Protein AF-A0AAW0FZR5-F1 (afdb_monomer_lite)

Sequence (108 aa):
MHLYTKEFAREEDEVMETKHYILFSKRKNQHYNFNIWNDYDKLTRGLAASGAFIIGASGAALGMSQVYWVGPLAKLCGGESGGDIAMWLCMGLSGISYPILRRALANE

InterPro domains:
  IPR026030 Purine-cytosine permease Fcy2/21/22 [PTHR31806] (21-102)

Radius of gyration: 21.79 Å; chains: 1; bounding box: 41×24×61 Å

Foldseek 3Di:
DQLLVVVPPDDDPCPVCVVVCVVVVVDPPCSDDPVCVPPPSSDDPCPLVVVLQVQLVVQLLQQADDPVHQHPVQCVVPPPVGHRPSVVSSCVSSVVSNVVSSVVVVVD

Organism: NCBI:txid2478898

Structure (mmCIF, N/CA/C/O backbone):
data_AF-A0AAW0FZR5-F1
#
_entry.id   AF-A0AAW0FZR5-F1
#
loop_
_atom_site.group_PDB
_atom_site.id
_atom_site.type_symbol
_atom_site.label_atom_id
_atom_site.label_alt_id
_atom_site.label_comp_id
_atom_site.label_asym_id
_atom_site.label_entity_id
_atom_site.label_seq_id
_atom_site.pdbx_PDB_ins_code
_atom_site.Cartn_x
_atom_site.Cartn_y
_atom_site.Cartn_z
_atom_site.occupancy
_atom_site.B_iso_or_equiv
_atom_site.auth_seq_id
_atom_site.auth_comp_id
_atom_site.auth_asym_id
_atom_site.auth_atom_id
_atom_site.pdbx_PDB_model_num
ATOM 1 N N . MET A 1 1 ? -17.525 1.196 12.007 1.00 48.91 1 MET A N 1
ATOM 2 C CA . MET A 1 1 ? -17.584 0.911 13.460 1.00 48.91 1 MET A CA 1
ATOM 3 C C . MET A 1 1 ? -16.174 0.750 14.074 1.00 48.91 1 MET A C 1
ATOM 5 O O . MET A 1 1 ? -15.424 -0.111 13.628 1.00 48.91 1 MET A O 1
ATOM 9 N N . HIS A 1 2 ? -15.758 1.535 15.084 1.00 53.84 2 HIS A N 1
ATOM 10 C CA . HIS A 1 2 ? -14.505 1.277 15.836 1.00 53.84 2 HIS A CA 1
ATOM 11 C C . HIS A 1 2 ? -14.677 0.066 16.771 1.00 53.84 2 HIS A C 1
ATOM 13 O O . HIS A 1 2 ? -14.963 0.220 17.952 1.00 53.84 2 HIS A O 1
ATOM 19 N N . LEU A 1 3 ? -14.518 -1.147 16.236 1.00 55.28 3 LEU A N 1
ATOM 20 C CA . LEU A 1 3 ? -14.841 -2.406 16.926 1.00 55.28 3 LEU A CA 1
ATOM 21 C C . LEU A 1 3 ? -14.070 -2.634 18.243 1.00 55.28 3 LEU A C 1
ATOM 23 O O . LEU A 1 3 ? -14.621 -3.238 19.154 1.00 55.28 3 LEU A O 1
ATOM 27 N N . TYR A 1 4 ? -12.890 -2.025 18.418 1.00 54.47 4 TYR A N 1
ATOM 28 C CA . TYR A 1 4 ? -12.155 -2.045 19.695 1.00 54.47 4 TYR A CA 1
ATOM 29 C C . TYR A 1 4 ? -12.949 -1.427 20.860 1.00 54.47 4 TYR A C 1
ATOM 31 O O . TYR A 1 4 ? -12.773 -1.815 22.007 1.00 54.47 4 TYR A O 1
ATOM 39 N N . THR A 1 5 ? -13.878 -0.501 20.590 1.00 56.91 5 THR A N 1
ATOM 40 C CA . THR A 1 5 ? -14.758 0.031 21.643 1.00 56.91 5 THR A CA 1
ATOM 41 C C . THR A 1 5 ? -15.757 -1.006 22.157 1.00 56.91 5 THR A C 1
ATOM 43 O O . THR A 1 5 ? -16.261 -0.854 23.266 1.00 56.91 5 THR A O 1
ATOM 46 N N . LYS A 1 6 ? -16.063 -2.040 21.361 1.00 57.72 6 LYS A N 1
ATOM 47 C CA . LYS A 1 6 ? -16.977 -3.126 21.729 1.00 57.72 6 LYS A CA 1
ATOM 48 C C . LYS A 1 6 ? -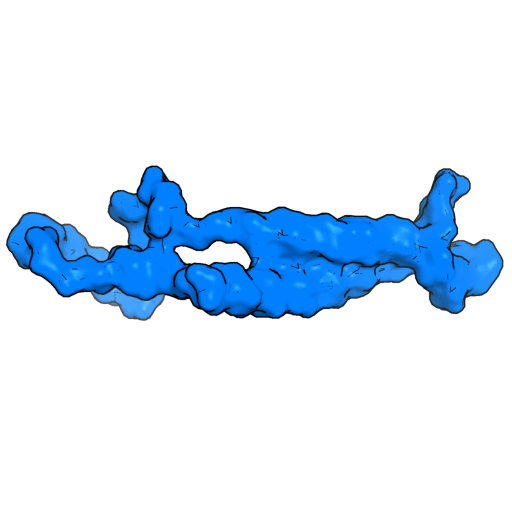16.284 -4.254 22.493 1.00 57.72 6 LYS A C 1
ATOM 50 O O . LYS A 1 6 ? -16.971 -5.029 23.147 1.00 57.72 6 LYS A O 1
ATOM 55 N N . GLU A 1 7 ? -14.953 -4.339 22.449 1.00 58.56 7 GLU A N 1
ATOM 56 C CA . GLU A 1 7 ? -14.180 -5.324 23.224 1.00 58.56 7 GLU A CA 1
ATOM 57 C C . GLU A 1 7 ? -14.232 -5.070 24.743 1.00 58.56 7 GLU A C 1
ATOM 59 O O . GLU A 1 7 ? -13.974 -5.988 25.517 1.00 58.56 7 GLU A O 1
ATOM 64 N N . PHE A 1 8 ? -14.593 -3.851 25.173 1.00 60.66 8 PHE A N 1
ATOM 65 C CA . PHE A 1 8 ? -14.641 -3.431 26.584 1.00 60.66 8 PHE A CA 1
ATOM 66 C C . PHE A 1 8 ? -16.033 -2.962 27.034 1.00 60.66 8 PHE A C 1
ATOM 68 O O . PHE A 1 8 ? -16.138 -2.172 27.974 1.00 60.66 8 PHE A O 1
ATOM 75 N N . ALA A 1 9 ? -17.105 -3.389 26.355 1.00 56.38 9 ALA A N 1
ATOM 76 C CA . ALA A 1 9 ? -18.466 -3.077 26.787 1.00 56.38 9 ALA A CA 1
ATOM 77 C C . ALA A 1 9 ? -18.722 -3.707 28.169 1.00 56.38 9 ALA A C 1
ATOM 79 O O . ALA A 1 9 ? -18.844 -4.920 28.311 1.00 56.38 9 ALA A O 1
ATOM 80 N N . ARG A 1 10 ? -18.711 -2.852 29.193 1.00 56.03 10 ARG A N 1
ATOM 81 C CA . ARG A 1 10 ? -18.903 -3.172 30.605 1.00 56.03 10 ARG A CA 1
ATOM 82 C C . ARG A 1 10 ? -20.392 -3.338 30.861 1.00 56.03 10 ARG A C 1
ATOM 84 O O . ARG A 1 10 ? -21.046 -2.306 30.908 1.00 56.03 10 ARG A O 1
ATOM 91 N N . GLU A 1 11 ? -20.897 -4.565 31.035 1.00 54.69 11 GLU A N 1
ATOM 92 C CA . GLU A 1 11 ? -22.174 -4.729 31.755 1.00 54.69 11 GLU A CA 1
ATOM 93 C C . GLU A 1 11 ? -22.525 -6.099 32.386 1.00 54.69 11 GLU A C 1
ATOM 95 O O . GLU A 1 11 ? -23.338 -6.053 33.297 1.00 54.69 11 GLU A O 1
ATOM 100 N N . GLU A 1 12 ? -21.941 -7.279 32.077 1.00 53.19 12 GLU A N 1
ATOM 101 C CA . GLU A 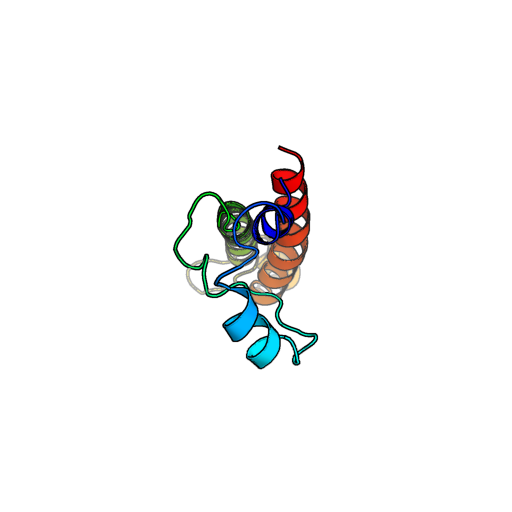1 12 ? -22.506 -8.541 32.659 1.00 53.19 12 GLU A CA 1
ATOM 102 C C . GLU A 1 12 ? -21.569 -9.575 33.348 1.00 53.19 12 GLU A C 1
ATOM 104 O O . GLU A 1 12 ? -22.079 -10.444 34.050 1.00 53.19 12 GLU A O 1
ATOM 109 N N . ASP A 1 13 ? -20.231 -9.465 33.320 1.00 50.62 13 ASP A N 1
ATOM 110 C CA . ASP A 1 13 ? -19.326 -10.500 33.903 1.00 50.62 13 ASP A CA 1
ATOM 111 C C . ASP A 1 13 ? -18.666 -10.126 35.260 1.00 50.62 13 ASP A C 1
ATOM 113 O O . ASP A 1 13 ? -17.638 -10.679 35.668 1.00 50.62 13 ASP A O 1
ATOM 117 N N . GLU A 1 14 ? -19.258 -9.183 36.002 1.00 55.19 14 GLU A N 1
ATOM 118 C CA . GLU A 1 14 ? -18.643 -8.460 37.136 1.00 55.19 14 GLU A CA 1
ATOM 119 C C . GLU A 1 14 ? -18.210 -9.302 38.361 1.00 55.19 14 GLU A C 1
ATOM 121 O O . GLU A 1 14 ? -17.515 -8.782 39.235 1.00 55.19 14 GLU A O 1
ATOM 126 N N . VAL A 1 15 ? -18.564 -10.588 38.484 1.00 54.19 15 VAL A N 1
ATOM 127 C CA . VAL A 1 15 ? -18.344 -11.336 39.747 1.00 54.19 15 VAL A CA 1
ATOM 128 C C . VAL A 1 15 ? -17.259 -12.418 39.659 1.00 54.19 15 VAL A C 1
ATOM 130 O O . VAL A 1 15 ? -16.528 -12.618 40.632 1.00 54.19 15 VAL A O 1
ATOM 133 N N . MET A 1 16 ? -17.074 -13.080 38.511 1.00 47.94 16 MET A N 1
ATOM 134 C CA . MET A 1 16 ? -16.100 -14.184 38.377 1.00 47.94 16 MET A CA 1
ATOM 135 C C . MET A 1 16 ? -14.794 -13.774 37.688 1.00 47.94 16 MET A C 1
ATOM 137 O O . MET A 1 16 ? -13.725 -14.259 38.068 1.00 47.94 16 MET A O 1
ATOM 141 N N . GLU A 1 17 ? -14.835 -12.811 36.764 1.00 53.88 17 GLU A N 1
ATOM 142 C CA . GLU A 1 17 ? -13.628 -12.218 36.172 1.00 53.88 17 GLU A CA 1
ATOM 143 C C . GLU A 1 17 ? -12.857 -11.376 37.208 1.00 53.88 17 GLU A C 1
ATOM 145 O O . GLU A 1 17 ? -11.641 -11.178 37.095 1.00 53.88 17 GLU A O 1
ATOM 150 N N . THR A 1 18 ? -13.545 -10.997 38.297 1.00 52.19 18 THR A N 1
ATOM 151 C CA . THR A 1 18 ? -13.069 -10.063 39.315 1.00 52.19 18 THR A CA 1
ATOM 152 C C . THR A 1 18 ? -11.858 -10.563 40.125 1.00 52.19 18 THR A C 1
ATOM 154 O O . THR A 1 18 ? -11.153 -9.802 40.767 1.00 52.19 18 THR A O 1
ATOM 157 N N . LYS A 1 19 ? -11.489 -11.842 40.091 1.00 47.12 19 LYS A N 1
ATOM 158 C CA . LYS A 1 19 ? -10.216 -12.273 40.717 1.00 47.12 19 LYS A CA 1
ATOM 159 C C . LYS A 1 19 ? -9.064 -12.368 39.727 1.00 47.12 19 LYS A C 1
ATOM 161 O O . LYS A 1 19 ? -7.919 -12.130 40.104 1.00 47.12 19 LYS A O 1
ATOM 166 N N . HIS A 1 20 ? -9.363 -12.650 38.464 1.00 51.19 20 HIS A N 1
ATOM 167 C CA . HIS A 1 20 ? -8.352 -12.799 37.425 1.00 51.19 20 HIS A CA 1
ATOM 168 C C . HIS A 1 20 ? -7.920 -11.434 36.865 1.00 51.19 20 HIS A C 1
ATOM 170 O O . HIS A 1 20 ? -6.726 -11.193 36.687 1.00 51.19 20 HIS A O 1
ATOM 176 N N . TYR A 1 21 ? -8.851 -10.486 36.694 1.00 52.75 21 TYR A N 1
ATOM 177 C CA . TYR A 1 21 ? -8.530 -9.147 36.190 1.00 52.75 21 TYR A CA 1
ATOM 178 C C . TYR A 1 21 ? -7.641 -8.339 37.148 1.00 52.75 21 TYR A C 1
ATOM 180 O O . TYR A 1 21 ? -6.739 -7.663 36.677 1.00 52.75 21 TYR A O 1
ATOM 188 N N . ILE A 1 22 ? -7.797 -8.426 38.477 1.00 50.78 22 ILE A N 1
ATOM 189 C CA . ILE A 1 22 ? -6.994 -7.616 39.425 1.00 50.78 22 ILE A CA 1
ATOM 190 C C . ILE A 1 22 ? -5.525 -8.060 39.412 1.00 50.78 22 ILE A C 1
ATOM 192 O O . ILE A 1 22 ? -4.623 -7.234 39.565 1.00 50.78 22 ILE A O 1
ATOM 196 N N . LEU A 1 23 ? -5.272 -9.353 39.179 1.00 52.41 23 LEU A N 1
ATOM 197 C CA . LEU A 1 23 ? -3.917 -9.892 39.054 1.00 52.41 23 LEU A CA 1
ATOM 198 C C . LEU A 1 23 ? -3.225 -9.452 37.751 1.00 52.41 23 LEU A C 1
ATOM 200 O O . LEU A 1 23 ? -2.026 -9.178 37.774 1.00 52.41 23 LEU A O 1
ATOM 204 N N . PHE A 1 24 ? -3.959 -9.314 36.641 1.00 51.06 24 PHE A N 1
ATOM 205 C CA . PHE A 1 24 ? -3.400 -8.922 35.334 1.00 51.06 24 PHE A CA 1
ATOM 206 C C . PHE A 1 24 ? -3.499 -7.412 35.014 1.00 51.06 24 PHE A C 1
ATOM 208 O O . PHE A 1 24 ? -2.703 -6.893 34.229 1.00 51.06 24 PHE A O 1
ATOM 215 N N . SER A 1 25 ? -4.395 -6.671 35.674 1.00 50.00 25 SER A N 1
ATOM 216 C CA . SER A 1 25 ? -4.689 -5.238 35.460 1.00 50.00 25 SER A CA 1
ATOM 217 C C . SER A 1 25 ? -3.576 -4.291 35.935 1.00 50.00 25 SER A C 1
ATOM 219 O O . SER A 1 25 ? -3.512 -3.127 35.539 1.00 50.00 25 SER A O 1
ATOM 221 N N . LYS A 1 26 ? -2.581 -4.787 36.684 1.00 47.34 26 LYS A N 1
ATOM 222 C CA . LYS A 1 26 ? -1.376 -4.000 37.014 1.00 47.34 26 LYS A CA 1
ATOM 223 C C . LYS A 1 26 ? -0.482 -3.663 35.809 1.00 47.34 26 LYS A C 1
ATOM 225 O O . LYS A 1 26 ? 0.543 -3.008 35.991 1.00 47.34 26 LYS A O 1
ATOM 230 N N . ARG A 1 27 ? -0.850 -4.038 34.578 1.00 49.34 27 ARG A N 1
ATOM 231 C CA . ARG A 1 27 ? -0.234 -3.505 33.355 1.00 49.34 27 ARG A CA 1
ATOM 232 C C . ARG A 1 27 ? -1.192 -2.555 32.638 1.00 49.34 27 ARG A C 1
ATOM 234 O O . ARG A 1 27 ? -2.009 -2.986 31.836 1.00 49.34 27 ARG A O 1
ATOM 241 N N . LYS A 1 28 ? -0.993 -1.249 32.836 1.00 51.22 28 LYS A N 1
ATOM 242 C CA . LYS A 1 28 ? -1.667 -0.119 32.151 1.00 51.22 28 LYS A CA 1
ATOM 243 C C . LYS A 1 28 ? -1.630 -0.128 30.600 1.00 51.22 28 LYS A C 1
ATOM 245 O O . LYS A 1 28 ? -2.116 0.816 29.995 1.00 51.22 28 LYS A O 1
ATOM 250 N N . ASN A 1 29 ? -1.075 -1.164 29.963 1.00 53.22 29 ASN A N 1
ATOM 251 C CA . ASN A 1 29 ? -0.760 -1.224 28.530 1.00 53.22 29 ASN A CA 1
ATOM 252 C C . ASN A 1 29 ? -1.345 -2.472 27.831 1.00 53.22 29 ASN A C 1
ATOM 254 O O . ASN A 1 29 ? -0.771 -2.958 26.854 1.00 53.22 29 ASN A O 1
ATOM 258 N N . GLN A 1 30 ? -2.431 -3.056 28.339 1.00 56.31 30 GLN A N 1
ATOM 259 C CA . GLN A 1 30 ? -3.133 -4.133 27.632 1.00 56.31 30 GLN A CA 1
ATOM 260 C C . GLN A 1 30 ? -4.038 -3.527 26.548 1.00 56.31 30 GLN A C 1
ATOM 262 O O . GLN A 1 30 ? -5.181 -3.175 26.805 1.00 56.31 30 GLN A O 1
ATOM 267 N N . HIS A 1 31 ? -3.492 -3.393 25.335 1.00 61.91 31 HIS A N 1
ATOM 268 C CA . HIS A 1 31 ? -4.206 -2.936 24.131 1.00 61.91 31 HIS A CA 1
ATOM 269 C C . HIS A 1 31 ? -4.918 -4.076 23.381 1.00 61.91 31 HIS A C 1
ATOM 271 O O . HIS A 1 31 ? -5.285 -3.911 22.221 1.00 61.91 31 HIS A O 1
ATOM 277 N N . TYR A 1 32 ? -5.008 -5.264 23.983 1.00 63.50 32 TYR A N 1
ATOM 278 C CA . TYR A 1 32 ? -5.538 -6.451 23.326 1.00 63.50 32 TYR A CA 1
ATOM 279 C C . TYR A 1 32 ? -6.202 -7.383 24.342 1.00 63.50 32 TYR A C 1
ATOM 281 O O . TYR A 1 32 ? -5.561 -7.763 25.326 1.00 63.50 32 TYR A O 1
ATOM 289 N N . ASN A 1 33 ? -7.465 -7.748 24.104 1.00 67.19 33 ASN A N 1
ATOM 290 C CA . ASN A 1 33 ? -8.222 -8.657 24.959 1.00 67.19 33 ASN A CA 1
ATOM 291 C C . ASN A 1 33 ? -8.030 -10.118 24.509 1.00 67.19 33 ASN A C 1
ATOM 293 O O . ASN A 1 33 ? -8.607 -10.562 23.518 1.00 67.19 33 ASN A O 1
ATOM 297 N N . PHE A 1 34 ? -7.234 -10.885 25.260 1.00 69.69 34 PHE A N 1
ATOM 298 C CA . PHE A 1 34 ? -6.988 -12.304 24.971 1.00 69.69 34 PHE A CA 1
ATOM 299 C C . PHE A 1 34 ? -8.237 -13.194 25.106 1.00 69.69 34 PHE A C 1
ATOM 301 O O . PHE A 1 34 ? -8.287 -14.243 24.468 1.00 69.69 34 PHE A O 1
ATOM 308 N N . ASN A 1 35 ? -9.256 -12.782 25.871 1.00 69.38 35 ASN A N 1
ATOM 309 C CA . ASN A 1 35 ? -10.481 -13.568 26.071 1.00 69.38 35 ASN A CA 1
ATOM 310 C C . ASN A 1 35 ? -11.387 -13.567 24.828 1.00 69.38 35 ASN A C 1
ATOM 312 O O . ASN A 1 35 ? -12.192 -14.474 24.644 1.00 69.38 35 ASN A O 1
ATOM 316 N N . ILE A 1 36 ? -11.236 -12.565 23.957 1.00 67.75 36 ILE A N 1
ATOM 317 C CA . ILE A 1 36 ? -12.094 -12.324 22.787 1.00 67.75 36 ILE A CA 1
ATOM 318 C C . ILE A 1 36 ? -11.354 -12.683 21.478 1.00 67.75 36 ILE A C 1
ATOM 320 O O . ILE A 1 36 ? -11.850 -12.439 20.385 1.00 67.75 36 ILE A O 1
ATOM 324 N N . TRP A 1 37 ? -10.181 -13.334 21.555 1.00 68.00 37 TRP A N 1
ATOM 325 C CA . TRP A 1 37 ? -9.318 -13.618 20.392 1.00 68.00 37 TRP A CA 1
ATOM 326 C C . TRP A 1 37 ? -10.040 -14.309 19.217 1.00 68.00 37 TRP A C 1
ATOM 328 O O . TRP A 1 37 ? -9.672 -14.101 18.063 1.00 68.00 37 TRP A O 1
ATOM 338 N N . ASN A 1 38 ? -11.066 -15.121 19.496 1.00 74.25 38 ASN A N 1
ATOM 339 C CA . ASN A 1 38 ? -11.786 -15.909 18.490 1.00 74.25 38 ASN A CA 1
ATOM 340 C C . ASN A 1 38 ? -13.169 -15.342 18.099 1.00 74.25 38 ASN A C 1
ATOM 342 O O . ASN A 1 38 ? -13.919 -16.008 17.390 1.00 74.25 38 ASN A O 1
ATOM 346 N N . ASP A 1 39 ? -13.541 -14.148 18.570 1.00 67.81 39 ASP A N 1
ATOM 347 C CA . ASP A 1 39 ? -14.842 -13.537 18.266 1.00 67.81 39 ASP A CA 1
ATOM 348 C C . ASP A 1 39 ? -14.749 -12.653 17.011 1.00 67.81 39 ASP A C 1
ATOM 350 O O . ASP A 1 39 ? -14.186 -11.552 17.020 1.00 67.81 39 ASP A O 1
ATOM 354 N N . TYR A 1 40 ? -15.302 -13.153 15.905 1.00 63.66 40 TYR A N 1
ATOM 355 C CA . TYR A 1 40 ? -15.246 -12.493 14.600 1.00 63.66 40 TYR A CA 1
ATOM 356 C C . TYR A 1 40 ? -16.004 -11.155 14.564 1.00 63.66 40 TYR A C 1
ATOM 358 O O . TYR A 1 40 ? -15.610 -10.257 13.818 1.00 63.66 40 TYR A O 1
ATOM 366 N N . ASP A 1 41 ? -17.050 -10.988 15.379 1.00 65.06 41 ASP A N 1
ATOM 367 C CA . ASP A 1 41 ? -17.882 -9.777 15.375 1.00 65.06 41 ASP A CA 1
ATOM 368 C C . ASP A 1 41 ? -17.248 -8.613 16.147 1.00 65.06 41 ASP A C 1
ATOM 370 O O . ASP A 1 41 ? -17.613 -7.450 15.944 1.00 65.06 41 ASP A O 1
ATOM 374 N N . LYS A 1 42 ? -16.277 -8.905 17.018 1.00 60.47 42 LYS A N 1
ATOM 375 C CA . LYS A 1 42 ? -15.560 -7.902 17.820 1.00 60.47 42 LYS A CA 1
ATOM 376 C C . LYS A 1 42 ? -14.185 -7.555 17.249 1.00 60.47 42 LYS A C 1
ATOM 378 O O . LYS A 1 42 ? -13.675 -6.471 17.527 1.00 60.47 42 LYS A O 1
ATOM 383 N N . LEU A 1 43 ? -13.609 -8.410 16.400 1.00 64.00 43 LEU A N 1
ATOM 384 C CA . LEU A 1 43 ? -12.280 -8.192 15.834 1.00 64.00 43 LEU A CA 1
ATOM 385 C C . LEU A 1 43 ? -12.305 -7.271 14.601 1.00 64.00 43 LEU A C 1
ATOM 387 O O . LEU A 1 43 ? -13.212 -7.296 13.770 1.00 64.00 43 LEU A O 1
ATOM 391 N N . THR A 1 44 ? -11.262 -6.449 14.442 1.00 64.56 44 THR A N 1
ATOM 392 C CA . THR A 1 44 ? -11.145 -5.562 13.272 1.00 64.56 44 THR A CA 1
ATOM 393 C C . THR A 1 44 ? -11.062 -6.389 11.986 1.00 64.56 44 THR A C 1
ATOM 395 O O . THR A 1 44 ? -10.098 -7.121 11.769 1.00 64.56 44 THR A O 1
ATOM 398 N N . ARG A 1 45 ? -12.053 -6.237 11.100 1.00 69.44 45 ARG A N 1
ATOM 399 C CA . ARG A 1 45 ? -12.104 -6.943 9.812 1.00 69.44 45 ARG A CA 1
ATOM 400 C C . ARG A 1 45 ? -10.902 -6.537 8.953 1.00 69.44 45 ARG A C 1
ATOM 402 O O . ARG A 1 45 ? -10.696 -5.356 8.672 1.00 69.44 45 ARG A O 1
ATOM 409 N N . GLY A 1 46 ? -10.131 -7.523 8.493 1.00 72.56 46 GLY A N 1
ATOM 410 C CA . GLY A 1 46 ? -8.911 -7.332 7.691 1.00 72.56 46 GLY A CA 1
ATOM 411 C C . GLY A 1 46 ? -9.115 -6.679 6.317 1.00 72.56 46 GLY A C 1
ATOM 412 O O . GLY A 1 46 ? -8.144 -6.459 5.603 1.00 72.56 46 GLY A O 1
ATOM 413 N N . LEU A 1 47 ? -10.350 -6.314 5.958 1.00 77.56 47 LEU A N 1
ATOM 414 C CA . LEU A 1 47 ? -10.711 -5.652 4.700 1.00 77.56 47 LEU A CA 1
ATOM 415 C C . LEU A 1 47 ? -9.921 -4.353 4.473 1.00 77.56 47 LEU A C 1
ATOM 417 O O . LEU A 1 47 ? -9.492 -4.081 3.353 1.00 77.56 47 LEU A O 1
ATOM 421 N N . ALA A 1 48 ? -9.652 -3.595 5.543 1.00 79.19 48 ALA A N 1
ATOM 422 C CA . ALA A 1 48 ? -8.820 -2.395 5.466 1.00 79.19 48 ALA A CA 1
ATOM 423 C C . ALA A 1 48 ? -7.368 -2.712 5.068 1.00 79.19 48 ALA A C 1
ATOM 425 O O . ALA A 1 48 ? -6.748 -1.980 4.301 1.00 79.19 48 ALA A O 1
ATOM 426 N N . ALA A 1 49 ? -6.817 -3.814 5.581 1.00 79.75 49 ALA A N 1
ATOM 427 C CA . ALA A 1 49 ? -5.464 -4.242 5.246 1.00 79.75 49 ALA A CA 1
ATOM 428 C C . ALA A 1 49 ? -5.397 -4.794 3.815 1.00 79.75 49 ALA A C 1
ATOM 430 O O . ALA A 1 49 ? -4.484 -4.445 3.072 1.00 79.75 49 ALA A O 1
ATOM 431 N N . SER A 1 50 ? -6.387 -5.587 3.396 1.00 85.19 50 SER A N 1
ATOM 432 C CA . SER A 1 50 ? -6.463 -6.130 2.036 1.00 85.19 50 SER A CA 1
ATOM 433 C C . SER A 1 50 ? -6.589 -5.034 0.974 1.00 85.19 50 SER A C 1
ATOM 435 O O . SER A 1 50 ? -5.889 -5.083 -0.034 1.00 85.19 50 SER A O 1
ATOM 437 N N . GLY A 1 51 ? -7.423 -4.013 1.203 1.00 85.75 51 GLY A N 1
ATOM 438 C CA . GLY A 1 51 ? -7.548 -2.889 0.271 1.00 85.75 51 GLY A CA 1
ATOM 439 C C . GLY A 1 51 ? -6.266 -2.057 0.175 1.00 85.75 51 GLY A C 1
ATOM 440 O O . GLY A 1 51 ? -5.824 -1.733 -0.927 1.00 85.75 51 GLY A O 1
ATOM 441 N N . ALA A 1 52 ? -5.615 -1.781 1.311 1.00 86.94 52 ALA A N 1
ATOM 442 C CA . ALA A 1 52 ? -4.332 -1.078 1.328 1.00 86.94 52 ALA A CA 1
ATOM 443 C C . ALA A 1 52 ? -3.223 -1.875 0.617 1.00 86.94 52 ALA A C 1
ATOM 445 O O . ALA A 1 52 ? -2.418 -1.300 -0.112 1.00 86.94 52 ALA A O 1
ATOM 446 N N . PHE A 1 53 ? -3.221 -3.203 0.765 1.00 87.31 53 PHE A N 1
ATOM 447 C CA . PHE A 1 53 ? -2.270 -4.085 0.093 1.00 87.31 53 PHE A CA 1
ATOM 448 C C . PHE A 1 53 ? -2.408 -4.041 -1.434 1.00 87.31 53 PHE A C 1
ATOM 450 O O . PHE A 1 53 ? -1.402 -3.946 -2.130 1.00 87.31 53 PHE A O 1
ATOM 457 N N . ILE A 1 54 ? -3.633 -4.048 -1.969 1.00 91.94 54 ILE A N 1
ATOM 458 C CA . ILE A 1 54 ? -3.869 -3.975 -3.423 1.00 91.94 54 ILE A CA 1
ATOM 459 C C . ILE A 1 54 ? -3.374 -2.637 -3.991 1.00 91.94 54 ILE A C 1
ATOM 461 O O . ILE A 1 54 ? -2.745 -2.605 -5.049 1.00 91.94 54 ILE A O 1
ATOM 465 N N . ILE A 1 55 ? -3.618 -1.538 -3.274 1.00 89.69 55 ILE A N 1
ATOM 466 C CA . ILE A 1 55 ? -3.169 -0.194 -3.665 1.00 89.69 55 ILE A CA 1
ATOM 467 C C . I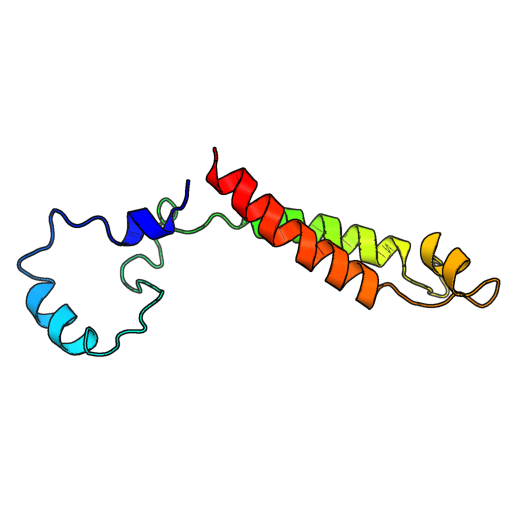LE A 1 55 ? -1.636 -0.080 -3.592 1.00 89.69 55 ILE A C 1
ATOM 469 O O . ILE A 1 55 ? -1.010 0.508 -4.472 1.00 89.69 55 ILE A O 1
ATOM 473 N N . GLY A 1 56 ? -1.011 -0.675 -2.576 1.00 89.38 56 GLY A N 1
ATOM 474 C CA . GLY A 1 56 ? 0.446 -0.772 -2.481 1.00 89.38 56 GLY A CA 1
ATOM 475 C C . GLY A 1 56 ? 1.061 -1.601 -3.611 1.00 89.38 56 GLY A C 1
ATOM 476 O O . GLY A 1 56 ? 2.031 -1.173 -4.238 1.00 89.38 56 GLY A O 1
ATOM 477 N N . ALA A 1 57 ? 0.469 -2.760 -3.911 1.00 89.88 57 ALA A N 1
ATOM 478 C CA . ALA A 1 57 ? 0.935 -3.679 -4.946 1.00 89.88 57 ALA A CA 1
ATOM 479 C C . ALA A 1 57 ? 0.839 -3.076 -6.355 1.00 89.88 57 ALA A C 1
ATOM 481 O O . ALA A 1 57 ? 1.762 -3.241 -7.154 1.00 89.88 57 ALA A O 1
ATOM 482 N N . SER A 1 58 ? -0.228 -2.328 -6.659 1.00 90.00 58 SER A N 1
ATOM 483 C CA . SER A 1 58 ? -0.326 -1.596 -7.927 1.00 90.00 58 SER A CA 1
ATOM 484 C C . SER A 1 58 ? 0.737 -0.496 -8.024 1.00 90.00 58 SER A C 1
ATOM 486 O O . SER A 1 58 ? 1.377 -0.349 -9.063 1.00 90.00 58 SER A O 1
ATOM 488 N N . GLY A 1 59 ? 1.018 0.200 -6.920 1.00 86.50 59 GLY A N 1
ATOM 489 C CA . GLY A 1 59 ? 2.134 1.136 -6.796 1.00 86.50 59 GLY A CA 1
ATOM 490 C C . GLY A 1 59 ? 3.500 0.525 -7.100 1.00 86.50 59 GLY A C 1
ATOM 491 O O . GLY A 1 59 ? 4.284 1.093 -7.862 1.00 86.50 59 GLY A O 1
ATOM 492 N N . ALA A 1 60 ? 3.765 -0.655 -6.539 1.00 87.31 60 ALA A N 1
ATOM 493 C CA . ALA A 1 60 ? 4.985 -1.408 -6.802 1.00 87.31 60 ALA A CA 1
ATOM 494 C C . ALA A 1 60 ? 5.093 -1.792 -8.287 1.00 87.31 60 ALA A C 1
ATOM 496 O O . ALA A 1 60 ? 6.124 -1.547 -8.909 1.00 87.31 60 ALA A O 1
ATOM 497 N N . ALA A 1 61 ? 4.013 -2.310 -8.881 1.00 85.88 61 ALA A N 1
ATOM 498 C CA . ALA A 1 61 ? 3.983 -2.701 -10.290 1.00 85.88 61 ALA A CA 1
ATOM 499 C C . ALA A 1 61 ? 4.267 -1.525 -11.245 1.00 85.88 61 ALA A C 1
ATOM 501 O O . ALA A 1 61 ? 4.888 -1.709 -12.292 1.00 85.88 61 ALA A O 1
ATOM 502 N N . LEU A 1 62 ? 3.857 -0.305 -10.888 1.00 86.12 62 LEU A N 1
ATOM 503 C CA . LEU A 1 62 ? 4.117 0.898 -11.686 1.00 86.12 62 LEU A CA 1
ATOM 504 C C . LEU A 1 62 ? 5.558 1.423 -11.561 1.00 86.12 62 LEU A C 1
ATOM 506 O O . LEU A 1 62 ? 6.040 2.077 -12.490 1.00 86.12 62 LEU A O 1
ATOM 510 N N . GLY A 1 63 ? 6.227 1.167 -10.432 1.00 83.62 63 GLY A N 1
ATOM 511 C CA . GLY A 1 63 ? 7.566 1.679 -10.109 1.00 83.62 63 GLY A CA 1
ATOM 512 C C . GLY A 1 63 ? 8.721 0.698 -10.316 1.00 83.62 63 GLY A C 1
ATOM 513 O O . GLY A 1 63 ? 9.875 1.088 -10.162 1.00 83.62 63 GLY A O 1
ATOM 514 N N . MET A 1 64 ? 8.420 -0.558 -10.640 1.00 85.06 64 MET A N 1
ATOM 515 C CA . MET A 1 64 ? 9.407 -1.626 -10.791 1.00 85.06 64 MET A CA 1
ATOM 516 C C . MET A 1 64 ? 10.134 -1.533 -12.135 1.00 85.06 64 MET A C 1
ATOM 518 O O . MET A 1 64 ? 9.503 -1.324 -13.176 1.00 85.06 64 MET A O 1
ATOM 522 N N . SER A 1 65 ? 11.455 -1.721 -12.108 1.00 80.56 65 SER A N 1
ATOM 523 C CA . SER A 1 65 ? 12.314 -1.772 -13.295 1.00 80.56 65 SER A CA 1
ATOM 524 C C . SER A 1 65 ? 13.009 -3.127 -13.353 1.00 80.56 65 SER A C 1
ATOM 526 O O . SER A 1 65 ? 14.018 -3.362 -12.693 1.00 80.56 65 SER A O 1
ATOM 528 N N . GLN A 1 66 ? 12.432 -4.060 -14.104 1.00 80.12 66 GLN A N 1
ATOM 529 C CA . GLN A 1 66 ? 12.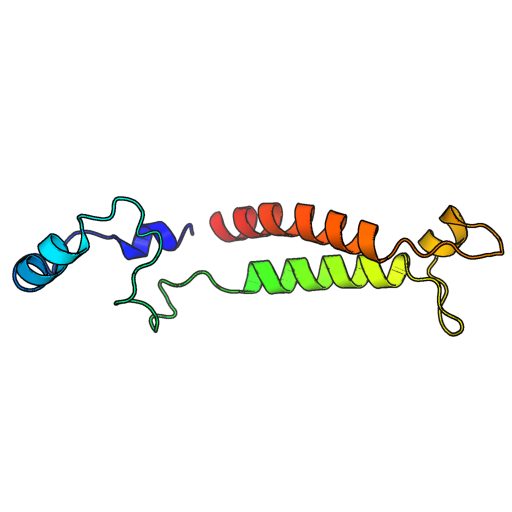954 -5.409 -14.293 1.00 80.12 66 GLN A CA 1
ATOM 530 C C . GLN A 1 66 ? 13.066 -5.739 -15.780 1.00 80.12 66 GLN A C 1
ATOM 532 O O . GLN A 1 66 ? 12.388 -5.152 -16.619 1.00 80.12 66 GLN A O 1
ATOM 537 N N . VAL A 1 67 ? 13.908 -6.725 -16.111 1.00 78.44 67 VAL A N 1
ATOM 538 C CA . VAL A 1 67 ? 14.233 -7.101 -17.503 1.00 78.44 67 VAL A CA 1
ATOM 539 C C . VAL A 1 67 ? 12.992 -7.466 -18.330 1.00 78.44 67 VAL A C 1
ATOM 541 O O . VAL A 1 67 ? 12.984 -7.303 -19.545 1.00 78.44 67 VAL A O 1
ATOM 544 N N . TYR A 1 68 ? 11.937 -7.949 -17.667 1.00 79.19 68 TYR A N 1
ATOM 545 C CA . TYR A 1 68 ? 10.669 -8.345 -18.282 1.00 79.19 68 TYR A CA 1
ATOM 546 C C . TYR A 1 68 ? 9.560 -7.285 -18.160 1.00 79.19 68 TYR A C 1
ATOM 548 O O . TYR A 1 68 ? 8.550 -7.378 -18.855 1.00 79.19 68 TYR A O 1
ATOM 556 N N . TRP A 1 69 ? 9.713 -6.295 -17.275 1.00 78.94 69 TRP A N 1
ATOM 557 C CA . TRP A 1 69 ? 8.699 -5.278 -17.004 1.00 78.94 69 TRP A CA 1
ATOM 558 C C . TRP A 1 69 ? 9.338 -3.998 -16.477 1.00 78.94 69 TRP A C 1
ATOM 560 O O . TRP A 1 69 ? 9.915 -3.980 -15.390 1.00 78.94 69 TRP A O 1
ATOM 570 N N . VAL A 1 70 ? 9.168 -2.908 -17.222 1.00 82.50 70 VAL A N 1
ATOM 571 C CA . VAL A 1 70 ? 9.565 -1.572 -16.778 1.00 82.50 70 VAL A CA 1
ATOM 572 C C . VAL A 1 70 ? 8.312 -0.722 -16.669 1.00 82.50 70 VAL A C 1
ATOM 574 O O . VAL A 1 70 ? 7.709 -0.348 -17.683 1.00 82.50 70 VAL A O 1
ATOM 577 N N . GLY A 1 71 ? 7.919 -0.438 -15.432 1.00 82.62 71 GLY A N 1
ATOM 578 C CA . GLY A 1 71 ? 6.738 0.350 -15.132 1.00 82.62 71 GLY A CA 1
ATOM 579 C C . GLY A 1 71 ? 6.849 1.787 -15.665 1.00 82.62 71 GLY A C 1
ATOM 580 O O . GLY A 1 71 ? 7.950 2.331 -15.803 1.00 82.62 71 GLY A O 1
ATOM 581 N N . PRO A 1 72 ? 5.719 2.437 -15.989 1.00 82.94 72 PRO A N 1
ATOM 582 C CA . PRO A 1 72 ? 5.719 3.783 -16.559 1.00 82.94 72 PRO A CA 1
ATOM 583 C C . PRO A 1 72 ? 6.352 4.821 -15.620 1.00 82.94 72 PRO A C 1
ATOM 585 O O . PRO A 1 72 ? 7.030 5.727 -16.101 1.00 82.94 72 PRO A O 1
ATOM 588 N N . LEU A 1 73 ? 6.204 4.666 -14.296 1.00 81.06 73 LEU A N 1
ATOM 589 C CA . LEU A 1 73 ? 6.869 5.541 -13.325 1.00 81.06 73 LEU A CA 1
ATOM 590 C C . LEU A 1 73 ? 8.378 5.269 -13.253 1.00 81.06 73 LEU A C 1
ATOM 592 O O . LEU A 1 73 ? 9.149 6.215 -13.121 1.00 81.06 73 LEU A O 1
ATOM 596 N N . ALA A 1 74 ? 8.812 4.015 -13.409 1.00 80.31 74 ALA A N 1
ATOM 597 C CA . ALA A 1 74 ? 10.234 3.664 -13.448 1.00 80.31 74 ALA A CA 1
ATOM 598 C C . ALA A 1 74 ? 10.959 4.280 -14.661 1.00 80.31 74 ALA A C 1
ATOM 600 O O . ALA A 1 74 ? 12.078 4.787 -14.536 1.00 80.31 74 ALA A O 1
ATOM 601 N N . LYS A 1 75 ? 10.295 4.303 -15.829 1.00 77.81 75 LYS A N 1
ATOM 602 C CA . LYS A 1 75 ? 10.791 4.987 -17.040 1.00 77.81 75 LYS A CA 1
ATOM 603 C C . LYS A 1 75 ? 10.903 6.494 -16.840 1.00 77.81 75 LYS A C 1
ATOM 605 O O . LYS A 1 75 ? 11.881 7.100 -17.264 1.00 77.81 75 LYS A O 1
ATOM 610 N N . LEU A 1 76 ? 9.916 7.096 -16.175 1.00 80.12 76 LEU A N 1
ATOM 611 C CA . LEU A 1 76 ? 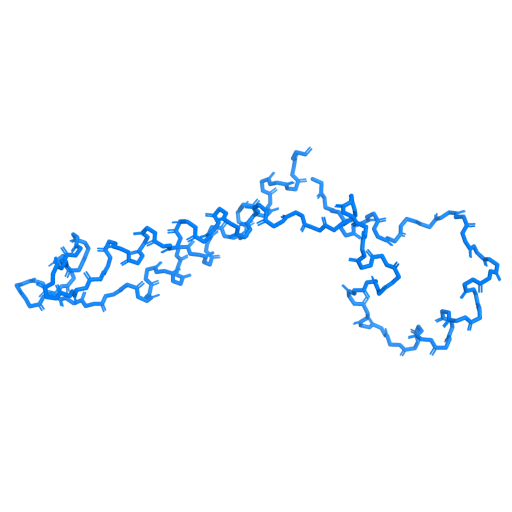9.916 8.535 -15.915 1.00 80.12 76 LEU A CA 1
ATOM 612 C C . LEU A 1 76 ? 11.031 8.945 -14.940 1.00 80.12 76 LEU A C 1
ATOM 614 O O . LEU A 1 76 ? 11.620 10.008 -15.100 1.00 80.12 76 LEU A O 1
ATOM 618 N N . CYS A 1 77 ? 11.327 8.104 -13.944 1.00 73.88 77 CYS A N 1
ATOM 619 C CA . CYS A 1 77 ? 12.299 8.423 -12.898 1.00 73.88 77 CYS A CA 1
ATOM 620 C C . CYS A 1 77 ? 13.763 8.174 -13.301 1.00 73.88 77 CYS A C 1
ATOM 622 O O . CYS A 1 77 ? 14.646 8.831 -12.758 1.00 73.88 77 CYS A O 1
ATOM 624 N N . GLY A 1 78 ? 14.034 7.234 -14.217 1.00 67.88 78 GLY A N 1
ATOM 625 C CA . GLY A 1 78 ? 15.401 6.843 -14.603 1.00 67.88 78 GLY A CA 1
ATOM 626 C C . GLY A 1 78 ? 15.740 6.944 -16.092 1.00 67.88 78 GLY A C 1
ATOM 627 O O . GLY A 1 78 ? 16.797 6.458 -16.493 1.00 67.88 78 GLY A O 1
ATOM 628 N N . GLY A 1 79 ? 14.873 7.535 -16.921 1.00 70.25 79 GLY A N 1
ATOM 629 C CA . GLY A 1 79 ? 15.093 7.642 -18.367 1.00 70.25 79 GLY A CA 1
ATOM 630 C C . GLY A 1 79 ? 15.199 6.269 -19.046 1.00 70.25 79 GLY A C 1
ATOM 631 O O . GLY A 1 79 ? 14.440 5.354 -18.724 1.00 70.25 79 GLY A O 1
ATOM 632 N N . GLU A 1 80 ? 16.149 6.106 -19.973 1.00 58.91 80 GLU A N 1
ATOM 633 C CA . GLU A 1 80 ? 16.383 4.834 -20.685 1.00 58.91 80 GLU A CA 1
ATOM 634 C C . GLU A 1 80 ? 16.897 3.702 -19.780 1.00 58.91 80 GLU A C 1
ATOM 636 O O . GLU A 1 80 ? 16.652 2.534 -20.073 1.00 58.91 80 GLU A O 1
ATOM 641 N N . SER A 1 81 ? 17.549 4.028 -18.657 1.00 63.00 81 SER A N 1
ATOM 642 C CA . SER A 1 81 ? 18.149 3.035 -17.754 1.00 63.00 81 SER A CA 1
ATOM 643 C C . SER A 1 81 ? 17.187 2.497 -16.686 1.00 63.00 81 SER A C 1
ATOM 645 O O . SER A 1 81 ? 17.539 1.541 -16.005 1.00 63.00 81 SER A O 1
ATOM 647 N N . GLY A 1 82 ? 15.985 3.081 -16.549 1.00 63.94 82 GLY A N 1
ATOM 648 C CA . GLY A 1 82 ? 14.902 2.605 -15.677 1.00 63.94 82 GLY A CA 1
ATOM 649 C C . GLY A 1 82 ? 15.261 2.554 -14.185 1.00 63.94 82 GLY A C 1
ATOM 650 O O . GLY A 1 82 ? 15.849 1.589 -13.704 1.00 63.94 82 GLY A O 1
ATOM 651 N N . GLY A 1 83 ? 14.853 3.568 -13.420 1.00 77.81 83 GLY A N 1
ATOM 652 C CA . GLY A 1 83 ? 15.109 3.627 -11.978 1.00 77.81 83 GLY A CA 1
ATOM 653 C C . GLY A 1 83 ? 14.057 2.844 -11.199 1.00 77.81 83 GLY A C 1
ATOM 654 O O . GLY A 1 83 ? 12.878 3.188 -11.274 1.00 77.81 83 GLY A O 1
ATOM 655 N N . ASP A 1 84 ? 14.460 1.812 -10.450 1.00 80.25 84 ASP A N 1
ATOM 656 C CA . ASP A 1 84 ? 13.534 1.086 -9.574 1.00 80.25 84 ASP A CA 1
ATOM 657 C C . ASP A 1 84 ? 13.176 1.943 -8.353 1.00 80.25 84 ASP A C 1
ATOM 659 O O . ASP A 1 84 ? 14.007 2.253 -7.497 1.00 80.25 84 ASP A O 1
ATOM 663 N N . ILE A 1 85 ? 11.909 2.340 -8.297 1.00 85.81 85 ILE A N 1
ATOM 664 C CA . ILE A 1 85 ? 11.314 3.114 -7.206 1.00 85.81 85 ILE A CA 1
ATOM 665 C C . ILE A 1 85 ? 10.090 2.399 -6.620 1.00 85.81 85 ILE A C 1
ATOM 667 O O . ILE A 1 85 ? 9.311 3.001 -5.874 1.00 85.81 85 ILE A O 1
ATOM 671 N N . ALA A 1 86 ? 9.916 1.107 -6.925 1.00 86.00 86 ALA A N 1
ATOM 672 C CA . ALA A 1 86 ? 8.767 0.310 -6.507 1.00 86.00 86 ALA A CA 1
ATOM 673 C C . ALA A 1 86 ? 8.607 0.288 -4.985 1.00 86.00 86 ALA A C 1
ATOM 675 O O . ALA A 1 86 ? 7.494 0.426 -4.481 1.00 86.00 86 ALA A O 1
ATOM 676 N N . MET A 1 87 ? 9.717 0.167 -4.251 1.00 86.19 87 MET A N 1
ATOM 677 C CA . MET A 1 87 ? 9.713 0.110 -2.786 1.00 86.19 87 MET A CA 1
ATOM 678 C C . MET A 1 87 ? 9.144 1.391 -2.163 1.00 86.19 87 MET A C 1
ATOM 680 O O . MET A 1 87 ? 8.282 1.334 -1.285 1.00 86.19 87 MET A O 1
ATOM 684 N N . TRP A 1 88 ? 9.573 2.553 -2.657 1.00 88.12 88 TRP A N 1
ATOM 685 C CA . TRP A 1 88 ? 9.135 3.855 -2.151 1.00 88.12 88 TRP A CA 1
ATOM 686 C C . TRP A 1 88 ? 7.670 4.137 -2.484 1.00 88.12 88 TRP A C 1
ATOM 688 O O . TRP A 1 88 ? 6.918 4.594 -1.623 1.00 88.12 88 TRP A O 1
ATOM 698 N N . LEU A 1 89 ? 7.243 3.801 -3.705 1.00 87.31 89 LEU A N 1
ATOM 699 C CA . LEU A 1 89 ? 5.844 3.904 -4.121 1.00 87.31 89 LEU A CA 1
ATOM 700 C C . LEU A 1 89 ? 4.943 2.977 -3.306 1.00 87.31 89 LEU A C 1
ATOM 702 O O . LEU A 1 89 ? 3.906 3.415 -2.818 1.00 87.31 89 LEU A O 1
ATOM 706 N N . CYS A 1 90 ? 5.353 1.725 -3.107 1.00 90.50 90 CYS A N 1
ATOM 707 C CA . CYS A 1 90 ? 4.610 0.752 -2.315 1.00 90.50 90 CYS A CA 1
ATOM 708 C C . CYS A 1 90 ? 4.455 1.207 -0.859 1.00 90.50 90 CYS A C 1
ATOM 710 O O . CYS A 1 90 ? 3.342 1.192 -0.327 1.00 90.50 90 CYS A O 1
ATOM 712 N N . MET A 1 91 ? 5.539 1.673 -0.226 1.00 89.38 91 MET A N 1
ATOM 713 C CA . MET A 1 91 ? 5.497 2.208 1.138 1.00 89.38 91 MET A CA 1
ATOM 714 C C . MET A 1 91 ? 4.596 3.440 1.246 1.00 89.38 91 MET A C 1
ATOM 716 O O . MET A 1 91 ? 3.766 3.501 2.151 1.00 89.38 91 MET A O 1
ATOM 720 N N . GLY A 1 92 ? 4.724 4.403 0.330 1.00 91.00 92 GLY A N 1
ATOM 721 C CA . GLY A 1 92 ? 3.914 5.622 0.345 1.00 91.00 92 GLY A CA 1
ATOM 722 C C . GLY A 1 92 ? 2.429 5.333 0.131 1.00 91.00 92 GLY A C 1
ATOM 723 O O . GLY A 1 92 ? 1.584 5.780 0.906 1.00 91.00 92 GLY A O 1
ATOM 724 N N . LEU A 1 93 ? 2.102 4.525 -0.877 1.00 89.75 93 LEU A N 1
ATOM 725 C CA . LEU A 1 93 ? 0.721 4.187 -1.215 1.00 89.75 93 LEU A CA 1
ATOM 726 C C . LEU A 1 93 ? 0.062 3.317 -0.144 1.00 89.75 93 LEU A C 1
ATOM 728 O O . LEU A 1 93 ? -1.073 3.594 0.242 1.00 89.75 93 LEU A O 1
ATOM 732 N N . SER A 1 94 ? 0.765 2.327 0.410 1.00 89.31 94 SER A N 1
ATOM 733 C CA . SER A 1 94 ? 0.252 1.517 1.527 1.00 89.31 94 SER A CA 1
ATOM 734 C C . SER A 1 94 ? 0.103 2.349 2.804 1.00 89.31 94 SER A C 1
ATOM 736 O O . SER A 1 94 ? -0.910 2.259 3.498 1.00 89.31 94 SER A O 1
ATOM 738 N N . GLY A 1 95 ? 1.091 3.201 3.096 1.00 87.31 95 GLY A N 1
ATOM 739 C CA . GLY A 1 95 ? 1.119 4.051 4.284 1.00 87.31 95 GLY A CA 1
ATOM 740 C C . GLY A 1 95 ? 0.022 5.115 4.299 1.00 87.31 95 GLY A C 1
ATOM 741 O O . GLY A 1 95 ? -0.502 5.424 5.365 1.00 87.31 95 GLY A O 1
ATOM 742 N N . ILE A 1 96 ? -0.367 5.638 3.134 1.00 89.06 96 ILE A N 1
ATOM 743 C CA . ILE A 1 96 ? -1.465 6.607 3.003 1.00 89.06 96 ILE A CA 1
ATOM 744 C C . ILE A 1 96 ? -2.821 5.897 2.916 1.00 89.06 96 ILE A C 1
ATOM 746 O O . ILE A 1 96 ? -3.784 6.325 3.554 1.00 89.06 96 ILE A O 1
ATOM 750 N N . SER A 1 97 ? -2.920 4.799 2.164 1.00 87.44 97 SER A N 1
ATOM 751 C CA . SER A 1 97 ? -4.198 4.103 1.960 1.00 87.44 97 SER A CA 1
ATOM 752 C C . SER A 1 97 ? -4.720 3.427 3.228 1.00 87.44 97 SER A C 1
ATOM 754 O O . SER A 1 97 ? -5.919 3.503 3.495 1.00 87.44 97 SER A O 1
ATOM 756 N N . TYR A 1 98 ? -3.854 2.830 4.054 1.00 84.50 98 TYR A N 1
ATOM 757 C CA . TYR A 1 98 ? -4.271 2.142 5.277 1.00 84.50 98 TYR A CA 1
ATOM 758 C C . TYR A 1 98 ? -5.021 3.033 6.287 1.00 84.50 98 TYR A C 1
ATOM 760 O O . TYR A 1 98 ? -6.128 2.658 6.680 1.00 84.50 98 TYR A O 1
ATOM 768 N N . PRO A 1 99 ? -4.508 4.204 6.725 1.00 83.31 99 PRO A N 1
ATOM 769 C CA . PRO A 1 99 ? -5.227 5.053 7.674 1.00 83.31 99 PRO A CA 1
ATOM 770 C C . PRO A 1 99 ? -6.528 5.612 7.089 1.00 83.31 99 PRO A C 1
ATOM 772 O O . PRO A 1 99 ? -7.506 5.749 7.825 1.00 83.31 99 PRO A O 1
ATOM 775 N N . ILE A 1 100 ? -6.568 5.901 5.783 1.00 83.56 100 ILE A N 1
ATOM 776 C CA . ILE A 1 100 ? -7.778 6.374 5.098 1.00 83.56 100 ILE A CA 1
ATOM 777 C C . ILE A 1 100 ? -8.837 5.273 5.092 1.00 83.56 100 ILE A C 1
ATOM 779 O O . ILE A 1 100 ? -9.956 5.491 5.552 1.00 83.56 100 ILE A O 1
ATOM 783 N N . LEU A 1 101 ? -8.475 4.073 4.641 1.00 81.62 101 LEU A N 1
ATOM 784 C CA . LEU A 1 101 ? -9.401 2.952 4.538 1.00 81.62 101 LEU A CA 1
ATOM 785 C C . LEU A 1 101 ? -9.856 2.461 5.918 1.00 81.62 101 LEU A C 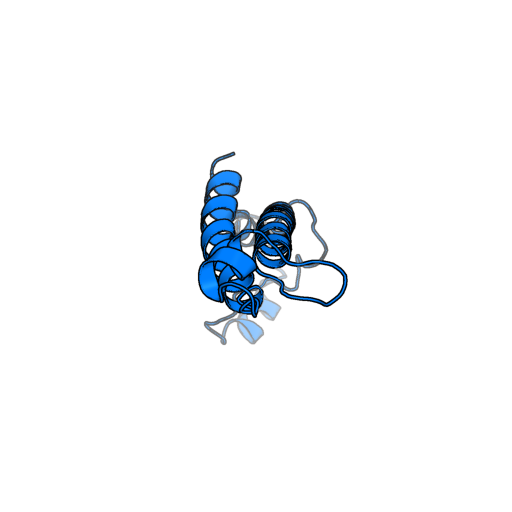1
ATOM 787 O O . LEU A 1 101 ? -11.023 2.125 6.107 1.00 81.62 101 LEU A O 1
ATOM 791 N N . ARG A 1 102 ? -8.968 2.515 6.919 1.00 78.44 102 ARG A N 1
ATOM 792 C CA . ARG A 1 102 ? -9.307 2.242 8.320 1.00 78.44 102 ARG A CA 1
ATOM 793 C C . ARG A 1 102 ? -10.328 3.236 8.876 1.00 78.44 102 ARG A C 1
ATOM 795 O O . ARG A 1 102 ? -11.166 2.830 9.674 1.00 78.44 102 ARG A O 1
ATOM 802 N N . ARG A 1 103 ? -10.276 4.513 8.483 1.00 73.75 103 ARG A N 1
ATOM 803 C CA . ARG A 1 103 ? -11.278 5.522 8.873 1.00 73.75 103 ARG A CA 1
ATOM 804 C C . ARG A 1 103 ? -12.583 5.379 8.093 1.00 73.75 103 ARG A C 1
ATOM 806 O O . ARG A 1 103 ? -13.640 5.512 8.690 1.00 73.75 103 ARG A O 1
ATOM 813 N N . ALA A 1 104 ? -12.521 5.070 6.800 1.00 75.75 104 ALA A N 1
ATOM 814 C CA . ALA A 1 104 ? -13.710 4.869 5.971 1.00 75.75 104 ALA A CA 1
ATOM 815 C C . ALA A 1 104 ? -14.578 3.715 6.501 1.00 75.75 104 ALA A C 1
ATOM 817 O O . ALA A 1 104 ? -15.746 3.916 6.812 1.00 75.75 104 ALA A O 1
ATOM 818 N N . LEU A 1 105 ? -13.969 2.552 6.753 1.00 68.31 105 LEU A N 1
ATOM 819 C CA . LEU A 1 105 ? -14.647 1.384 7.335 1.00 68.31 105 LEU A CA 1
ATOM 820 C C . LEU A 1 105 ? -15.031 1.578 8.817 1.00 68.31 105 LEU A C 1
ATOM 822 O O . LEU A 1 105 ? -15.770 0.780 9.396 1.00 68.31 105 LEU A O 1
ATOM 826 N N . ALA A 1 106 ? -14.526 2.631 9.468 1.00 62.78 106 ALA A N 1
ATOM 827 C CA . ALA A 1 106 ? -14.960 3.008 10.807 1.00 62.78 106 ALA A CA 1
ATOM 828 C C . ALA A 1 106 ? -16.272 3.815 10.804 1.00 62.78 106 ALA A C 1
ATOM 830 O O . ALA A 1 106 ? -16.910 3.860 11.858 1.00 62.78 106 ALA A O 1
ATOM 831 N N . ASN A 1 107 ? -16.696 4.368 9.665 1.00 56.94 107 ASN A N 1
ATOM 832 C CA . ASN A 1 107 ? -17.891 5.210 9.550 1.00 56.94 107 ASN A CA 1
ATOM 833 C C . ASN A 1 107 ? -19.129 4.489 8.978 1.00 56.94 107 ASN A C 1
ATOM 835 O O . ASN A 1 107 ? -20.226 5.014 9.139 1.00 56.94 107 ASN A O 1
ATOM 839 N N . GLU A 1 108 ? -18.964 3.316 8.358 1.00 48.00 108 GLU A N 1
ATOM 840 C CA . GLU A 1 108 ? -20.047 2.338 8.107 1.00 48.00 108 GLU A CA 1
ATOM 841 C C . GLU A 1 108 ? -20.358 1.504 9.358 1.00 48.00 108 GLU A C 1
ATOM 843 O O . GLU A 1 108 ? -21.548 1.209 9.588 1.00 48.00 108 GLU A O 1
#

Secondary structure (DSSP, 8-state):
--GGGTTT--SS-TTTGGGHHHHHTT-TT--S-GGGTT-TTTSPPTHHHHHHHHHHHHHHHHH-EETTEE-HHHHHHHGGG----HHHHHHHHHHHHHHHHHHHHHH-

pLDDT: mean 71.06, std 14.14, range [47.12, 91.94]